Protein AF-A0A5J4QCX3-F1 (afdb_monomer_lite)

Sequence (66 aa):
IELLFLPPYSPDLNPIERVWWLMRKQITHNRWLKTMEQRVEEFEKWGRKTQPEQITRICNLIENIY

Organism: NCBI:txid433724

pLDDT: mean 90.28, std 11.97, range [41.84, 98.12]

Radius of gyration: 14.1 Å; chains: 1; bounding box: 32×28×40 Å

Foldseek 3Di:
DDDDDDDPPPVVLVLVSQVVVVLCVVQVVVDDDDDPVSVVVSSVVCVVPDDVVNSVVSSPPPDDPD

InterPro domains:
  IPR036397 Ribonuclease H superfamily [G3DSA:3.30.420.10] (1-65)
  IPR038717 Tc1-like transposase, DDE domain [PF13358] (1-37)

Structure (mmCIF, N/CA/C/O backbone):
data_AF-A0A5J4QCX3-F1
#
_entry.id   AF-A0A5J4QCX3-F1
#
loop_
_atom_site.group_PDB
_atom_site.id
_atom_site.type_symbol
_atom_site.label_atom_id
_atom_site.label_alt_id
_atom_site.label_comp_id
_atom_site.label_asym_id
_atom_site.label_entity_id
_atom_site.label_seq_id
_atom_site.pdbx_PDB_ins_code
_atom_site.Cartn_x
_atom_site.Cartn_y
_atom_site.Cartn_z
_atom_site.occupancy
_atom_site.B_iso_or_equiv
_atom_site.auth_seq_id
_atom_site.auth_comp_id
_atom_site.auth_asym_id
_atom_site.auth_atom_id
_atom_site.pdbx_PDB_model_num
ATOM 1 N N . ILE A 1 1 ? -7.218 -1.417 -24.574 1.00 85.56 1 ILE A N 1
ATOM 2 C CA . ILE A 1 1 ? -6.614 -1.943 -23.328 1.00 85.56 1 ILE A CA 1
ATOM 3 C C . ILE A 1 1 ? -5.669 -3.046 -23.753 1.00 85.56 1 ILE A C 1
ATOM 5 O O . ILE A 1 1 ? -6.102 -3.921 -24.492 1.00 85.56 1 ILE A O 1
ATOM 9 N N . GLU A 1 2 ? -4.404 -2.950 -23.368 1.00 93.88 2 GLU A N 1
ATOM 10 C CA . GLU A 1 2 ? -3.382 -3.961 -23.644 1.00 93.88 2 GLU A CA 1
ATOM 11 C C . GLU A 1 2 ? -3.117 -4.758 -22.364 1.00 93.88 2 GLU A C 1
ATOM 13 O O . GLU A 1 2 ? -3.175 -4.198 -21.267 1.00 93.88 2 GLU A O 1
ATOM 18 N N . LEU A 1 3 ? -2.888 -6.064 -22.499 1.00 93.44 3 LEU A N 1
ATOM 19 C CA . LEU A 1 3 ? -2.604 -6.951 -21.375 1.00 93.44 3 LEU A CA 1
ATOM 20 C C . LEU A 1 3 ? -1.108 -7.249 -21.333 1.00 93.44 3 LEU A C 1
ATOM 22 O O . LEU A 1 3 ? -0.549 -7.756 -22.303 1.00 93.44 3 LEU A O 1
ATOM 26 N N . LEU A 1 4 ? -0.487 -6.978 -20.188 1.00 91.19 4 LEU A N 1
ATOM 27 C CA . LEU A 1 4 ? 0.886 -7.378 -19.909 1.00 91.19 4 LEU A CA 1
ATOM 28 C C . LEU A 1 4 ? 0.867 -8.698 -19.131 1.00 91.19 4 LEU A C 1
ATOM 30 O O . LEU A 1 4 ? 0.332 -8.757 -18.022 1.00 91.19 4 LEU A O 1
ATOM 34 N N . PHE A 1 5 ? 1.444 -9.755 -19.700 1.00 93.19 5 PHE A N 1
ATOM 35 C CA . PHE A 1 5 ? 1.560 -11.047 -19.027 1.00 93.19 5 PHE A CA 1
ATOM 36 C C . PHE A 1 5 ? 2.875 -11.127 -18.259 1.00 93.19 5 PHE A C 1
ATOM 38 O O . PHE A 1 5 ? 3.943 -10.869 -18.812 1.00 93.19 5 PHE A O 1
ATOM 45 N N . LEU A 1 6 ? 2.785 -11.502 -16.986 1.00 91.62 6 LEU A N 1
ATOM 46 C CA . LEU A 1 6 ? 3.949 -11.722 -16.139 1.00 91.62 6 LEU A CA 1
ATOM 47 C C . LEU A 1 6 ? 4.359 -13.201 -16.167 1.00 91.62 6 LEU A C 1
ATOM 49 O O . LEU A 1 6 ? 3.487 -14.072 -16.264 1.00 91.62 6 LEU A O 1
ATOM 53 N N . PRO A 1 7 ? 5.665 -13.504 -16.057 1.00 95.50 7 PRO A N 1
ATOM 54 C CA . PRO A 1 7 ? 6.120 -14.866 -15.837 1.00 95.50 7 PRO A CA 1
ATOM 55 C C . PRO A 1 7 ? 5.556 -15.435 -14.521 1.00 95.50 7 PRO A C 1
ATOM 57 O O . PRO A 1 7 ? 5.219 -14.687 -13.594 1.00 95.50 7 PRO A O 1
ATOM 60 N N . PRO A 1 8 ? 5.413 -16.768 -14.430 1.00 94.19 8 PRO A N 1
ATOM 61 C CA . PRO A 1 8 ? 4.894 -17.408 -13.230 1.00 94.19 8 PRO A CA 1
ATOM 62 C C . PRO A 1 8 ? 5.809 -17.134 -12.030 1.00 94.19 8 PRO A C 1
ATOM 64 O O . PRO A 1 8 ? 7.030 -17.168 -12.154 1.00 94.19 8 PRO A O 1
ATOM 67 N N . TYR A 1 9 ? 5.204 -16.915 -10.859 1.00 90.19 9 TYR A N 1
ATOM 68 C CA . TYR A 1 9 ? 5.904 -16.666 -9.590 1.00 90.19 9 TYR A CA 1
ATOM 69 C C . TYR A 1 9 ? 6.827 -15.435 -9.578 1.00 90.19 9 TYR A C 1
ATOM 71 O O . TYR A 1 9 ? 7.789 -15.417 -8.815 1.00 90.19 9 TYR A O 1
ATOM 79 N N . SER A 1 10 ? 6.515 -14.395 -10.360 1.00 90.56 10 SER A N 1
ATOM 80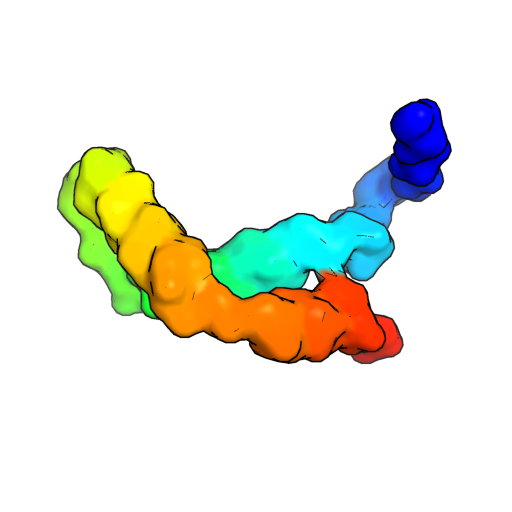 C CA . SER A 1 10 ? 7.284 -13.138 -10.390 1.00 90.56 10 SER A CA 1
ATOM 81 C C . SER A 1 10 ? 6.538 -11.951 -9.753 1.00 90.56 10 SER A C 1
A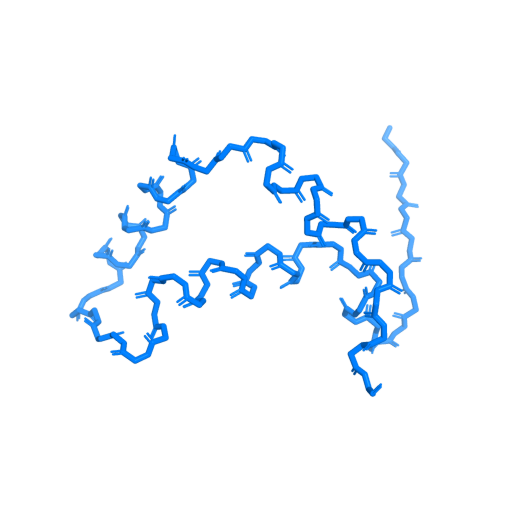TOM 83 O O . SER A 1 10 ? 6.144 -11.014 -10.454 1.00 90.56 10 SER A O 1
ATOM 85 N N . PRO A 1 11 ? 6.289 -11.967 -8.425 1.00 90.25 11 PRO A N 1
ATOM 86 C CA . PRO A 1 11 ? 5.633 -10.860 -7.723 1.00 90.25 11 PRO A CA 1
ATOM 87 C C . PRO A 1 11 ? 6.492 -9.586 -7.709 1.00 90.25 11 PRO A C 1
ATOM 89 O O . PRO A 1 11 ? 5.965 -8.483 -7.604 1.00 90.25 11 PRO A O 1
ATOM 92 N N . ASP A 1 12 ? 7.808 -9.727 -7.850 1.00 86.69 12 ASP A N 1
ATOM 93 C CA . ASP A 1 12 ? 8.783 -8.646 -7.981 1.00 86.69 12 ASP A CA 1
ATOM 94 C C . ASP A 1 12 ? 8.536 -7.770 -9.220 1.00 86.69 12 ASP A C 1
ATOM 96 O O . ASP A 1 12 ? 8.765 -6.556 -9.161 1.00 86.69 12 ASP A O 1
ATOM 100 N N . LEU A 1 13 ? 7.998 -8.369 -10.290 1.00 89.62 13 LEU A N 1
ATOM 101 C CA . LEU A 1 13 ? 7.618 -7.691 -11.530 1.00 89.62 13 LEU A CA 1
ATOM 102 C C . LEU A 1 13 ? 6.212 -7.086 -11.483 1.00 89.62 13 LEU A C 1
ATOM 104 O O . LEU A 1 13 ? 5.855 -6.329 -12.383 1.00 89.62 13 LEU A O 1
ATOM 108 N N . ASN A 1 14 ? 5.405 -7.407 -10.467 1.00 91.50 14 ASN A N 1
ATOM 109 C CA . ASN A 1 14 ? 4.049 -6.889 -10.322 1.00 91.50 14 ASN A CA 1
ATOM 110 C C . ASN A 1 14 ? 4.033 -5.653 -9.399 1.00 91.50 14 ASN A C 1
ATOM 112 O O . ASN A 1 14 ? 4.109 -5.804 -8.175 1.00 91.50 14 ASN A O 1
ATOM 116 N N . PRO A 1 15 ? 3.876 -4.418 -9.919 1.00 91.00 15 PRO A N 1
ATOM 117 C CA . PRO A 1 15 ? 4.017 -3.209 -9.104 1.00 91.00 15 PRO A CA 1
ATOM 118 C C . PRO A 1 15 ? 3.022 -3.125 -7.938 1.00 91.00 15 PRO A C 1
ATOM 120 O O . PRO A 1 15 ? 3.331 -2.530 -6.904 1.00 91.00 15 PRO A O 1
ATOM 123 N N . ILE A 1 16 ? 1.845 -3.755 -8.059 1.00 92.81 16 ILE A N 1
ATOM 124 C CA . ILE A 1 16 ? 0.825 -3.747 -7.001 1.00 92.81 16 ILE A CA 1
ATOM 125 C C . ILE A 1 16 ? 1.295 -4.452 -5.721 1.00 92.81 16 ILE A C 1
ATOM 127 O O . ILE A 1 16 ? 0.921 -4.036 -4.626 1.00 92.81 16 ILE A O 1
ATOM 131 N N . GLU A 1 17 ? 2.171 -5.456 -5.824 1.00 94.25 17 GLU A N 1
ATOM 132 C CA . GLU A 1 17 ? 2.700 -6.187 -4.665 1.00 94.25 17 GLU A CA 1
ATOM 133 C C . GLU A 1 17 ? 3.478 -5.251 -3.731 1.00 94.25 17 GLU A C 1
ATOM 135 O O . GLU A 1 17 ? 3.390 -5.342 -2.503 1.00 94.25 17 GLU A O 1
ATOM 140 N N . ARG A 1 18 ? 4.180 -4.268 -4.307 1.00 92.00 18 ARG A N 1
ATOM 141 C CA . ARG A 1 18 ? 4.924 -3.241 -3.563 1.00 92.00 18 ARG A CA 1
ATOM 142 C C . ARG A 1 18 ? 3.988 -2.256 -2.874 1.00 92.00 18 ARG A C 1
ATOM 144 O O . ARG A 1 18 ? 4.228 -1.873 -1.727 1.00 92.00 18 ARG A O 1
ATOM 151 N N . VAL A 1 19 ? 2.896 -1.887 -3.541 1.00 94.19 19 VAL A N 1
ATOM 152 C CA . VAL A 1 19 ? 1.830 -1.059 -2.958 1.00 94.19 19 VAL A CA 1
ATOM 153 C C . VAL A 1 19 ? 1.206 -1.780 -1.763 1.00 94.19 19 VAL A C 1
ATOM 155 O O . VAL A 1 19 ? 1.089 -1.198 -0.683 1.00 94.19 19 VAL A O 1
ATOM 158 N N . TRP A 1 20 ? 0.884 -3.069 -1.905 1.00 94.69 20 TRP A N 1
ATOM 159 C CA . TRP A 1 20 ? 0.358 -3.885 -0.810 1.00 94.69 20 TRP A CA 1
ATOM 160 C C . TRP A 1 20 ? 1.350 -4.040 0.336 1.00 94.69 20 TRP A C 1
ATOM 162 O O . TRP A 1 20 ? 0.954 -3.970 1.501 1.00 94.69 20 TRP A O 1
ATOM 172 N N . TRP A 1 21 ? 2.636 -4.222 0.034 1.00 93.62 21 TRP A N 1
ATOM 173 C CA . TRP A 1 21 ? 3.682 -4.250 1.050 1.00 93.62 21 TRP A CA 1
ATOM 174 C C . TRP A 1 21 ? 3.726 -2.944 1.851 1.00 93.62 21 TRP A C 1
ATOM 176 O O . TRP A 1 21 ? 3.697 -2.993 3.083 1.00 93.62 21 TRP A O 1
ATOM 186 N N . LEU A 1 22 ? 3.728 -1.785 1.183 1.00 94.19 22 LEU A N 1
ATOM 187 C CA . LEU A 1 22 ? 3.737 -0.481 1.851 1.00 94.19 22 LEU A CA 1
ATOM 188 C C . LEU A 1 22 ? 2.484 -0.290 2.715 1.00 94.19 22 LEU A C 1
ATOM 190 O O . LEU A 1 22 ? 2.592 0.091 3.881 1.00 94.19 22 LEU A O 1
ATOM 194 N N . MET A 1 23 ? 1.311 -0.605 2.165 1.00 95.56 23 MET A N 1
ATOM 195 C CA . MET A 1 23 ? 0.031 -0.532 2.867 1.00 95.56 23 MET A CA 1
ATOM 196 C C . MET A 1 23 ? 0.046 -1.395 4.140 1.00 95.56 23 MET A C 1
ATOM 198 O O . MET A 1 23 ? -0.244 -0.904 5.233 1.00 95.56 23 MET A O 1
ATOM 202 N N . ARG A 1 24 ? 0.474 -2.664 4.042 1.00 95.56 24 ARG A N 1
ATOM 203 C CA . ARG A 1 24 ? 0.608 -3.557 5.208 1.00 95.56 24 ARG A CA 1
ATOM 204 C C . ARG A 1 24 ? 1.619 -3.028 6.221 1.00 95.56 24 ARG A C 1
ATOM 206 O O . ARG A 1 24 ? 1.340 -3.071 7.418 1.00 95.56 24 ARG A O 1
ATOM 213 N N . LYS A 1 25 ? 2.764 -2.511 5.762 1.00 94.94 25 LYS A N 1
ATOM 214 C CA . LYS A 1 25 ? 3.808 -1.931 6.622 1.00 94.94 25 LYS A CA 1
ATOM 215 C C . LYS A 1 25 ? 3.287 -0.756 7.450 1.00 94.94 25 LYS A C 1
ATOM 217 O O . LYS A 1 25 ? 3.706 -0.593 8.591 1.00 94.94 25 LYS A O 1
ATOM 222 N N . GLN A 1 26 ? 2.380 0.047 6.901 1.00 94.81 26 GLN A N 1
ATOM 223 C CA . GLN A 1 26 ? 1.838 1.212 7.601 1.00 94.81 26 GLN A CA 1
ATOM 224 C C . GLN A 1 26 ? 0.657 0.879 8.521 1.00 94.81 26 GLN A C 1
ATOM 226 O O . GLN A 1 26 ? 0.494 1.531 9.552 1.00 94.81 26 GLN A O 1
ATOM 231 N N . ILE A 1 27 ? -0.149 -0.126 8.171 1.00 96.25 27 ILE A N 1
ATOM 232 C CA . ILE A 1 27 ? -1.467 -0.321 8.792 1.00 96.25 27 ILE A CA 1
ATOM 233 C C . ILE A 1 27 ? -1.512 -1.555 9.692 1.00 96.25 27 ILE A C 1
ATOM 235 O O . ILE A 1 27 ? -1.994 -1.467 10.816 1.00 96.25 27 ILE A O 1
ATOM 239 N N . THR A 1 28 ? -1.003 -2.700 9.228 1.00 96.38 28 THR A N 1
ATOM 240 C CA . THR A 1 28 ? -1.165 -3.995 9.920 1.00 96.38 28 THR A CA 1
ATOM 241 C C . THR A 1 28 ? 0.128 -4.539 10.519 1.00 96.38 28 THR A C 1
ATOM 243 O O . THR A 1 28 ? 0.091 -5.450 11.342 1.00 96.38 28 THR A O 1
ATOM 246 N N . HIS A 1 29 ? 1.290 -4.031 10.107 1.00 96.12 29 HIS A N 1
ATOM 247 C CA . HIS A 1 29 ? 2.567 -4.475 10.652 1.00 96.12 29 HIS A CA 1
ATOM 248 C C . HIS A 1 29 ? 2.673 -4.086 12.131 1.00 96.12 29 HIS A C 1
ATOM 250 O O . HIS A 1 29 ? 2.656 -2.903 12.469 1.00 96.12 29 HIS A O 1
ATOM 256 N N . ASN A 1 30 ? 2.758 -5.097 13.001 1.00 96.25 30 ASN A N 1
ATOM 257 C CA . ASN A 1 30 ? 2.784 -4.966 14.463 1.00 96.25 30 ASN A CA 1
ATOM 258 C C . ASN A 1 30 ? 1.603 -4.171 15.046 1.00 96.25 30 ASN A C 1
ATOM 260 O O . ASN A 1 30 ? 1.715 -3.567 16.110 1.00 96.25 30 ASN A O 1
ATOM 264 N N . ARG A 1 31 ? 0.464 -4.155 14.344 1.00 95.00 31 ARG A N 1
ATOM 265 C CA . ARG A 1 31 ? -0.750 -3.444 14.752 1.00 95.00 31 ARG A CA 1
ATOM 266 C C . ARG A 1 31 ? -1.945 -4.362 14.576 1.00 95.00 31 ARG A C 1
ATOM 268 O O . ARG A 1 31 ? -2.200 -4.864 13.482 1.00 95.00 31 ARG A O 1
ATOM 275 N N . TRP A 1 32 ? -2.674 -4.585 15.662 1.00 94.50 32 TRP A N 1
ATOM 276 C CA . TRP A 1 32 ? -3.896 -5.376 15.628 1.00 94.50 32 TRP A CA 1
ATOM 277 C C . TRP A 1 32 ? -5.108 -4.485 15.346 1.00 94.50 32 TRP A C 1
ATOM 279 O O . TRP A 1 32 ? -5.233 -3.396 15.901 1.00 94.50 32 TRP A O 1
ATOM 289 N N . LEU A 1 33 ? -6.001 -4.972 14.485 1.00 95.88 33 LEU A N 1
ATOM 290 C CA . LEU A 1 33 ? -7.282 -4.351 14.152 1.00 95.88 33 LEU A CA 1
ATOM 291 C C . LEU A 1 33 ? -8.379 -5.346 14.506 1.00 95.88 33 LEU A C 1
ATOM 293 O O . LEU A 1 33 ? -8.273 -6.524 14.154 1.00 95.88 33 LEU A O 1
ATOM 297 N N . LYS A 1 34 ? -9.404 -4.879 15.221 1.00 96.19 34 LYS A N 1
ATOM 298 C CA . LYS A 1 34 ? -10.374 -5.755 15.885 1.00 96.19 34 LYS A CA 1
ATOM 299 C C . LYS A 1 34 ? -11.341 -6.409 14.905 1.00 96.19 34 LYS A C 1
ATOM 301 O O . LYS A 1 34 ? -11.746 -7.545 15.134 1.00 96.19 34 LYS A O 1
ATOM 306 N N . THR A 1 35 ? -11.716 -5.705 13.840 1.00 98.00 35 THR A N 1
ATOM 307 C CA . THR A 1 35 ? -12.685 -6.195 12.853 1.00 98.00 35 THR A CA 1
ATOM 308 C C . THR A 1 35 ? -12.201 -5.983 11.422 1.00 98.00 35 THR A C 1
ATOM 310 O O . THR A 1 35 ? -11.240 -5.247 11.170 1.00 98.00 35 THR A O 1
ATOM 313 N N . MET A 1 36 ? -12.859 -6.652 10.473 1.00 96.94 36 MET A N 1
ATOM 314 C CA . MET A 1 36 ? -12.567 -6.473 9.052 1.00 96.94 36 MET A CA 1
ATOM 315 C C . MET A 1 36 ? -12.939 -5.062 8.590 1.00 96.94 36 MET A C 1
ATOM 317 O O . MET A 1 36 ? -12.183 -4.442 7.852 1.00 96.94 36 MET A O 1
ATOM 321 N N . GLU A 1 37 ? -14.054 -4.528 9.080 1.00 98.12 37 GLU A N 1
ATOM 322 C CA . GLU A 1 37 ? -14.558 -3.196 8.736 1.00 98.12 37 GLU A CA 1
ATOM 323 C C . GLU A 1 37 ? -13.550 -2.121 9.145 1.00 98.12 37 GLU A C 1
ATOM 325 O O . GLU A 1 37 ? -13.214 -1.259 8.340 1.00 98.12 37 GLU A O 1
ATOM 330 N N . GLN A 1 38 ? -12.974 -2.237 10.349 1.00 97.69 38 GLN A N 1
ATOM 331 C CA . GLN A 1 38 ? -11.894 -1.350 10.790 1.00 97.69 38 GLN A CA 1
ATOM 332 C C . GLN A 1 38 ? -10.677 -1.428 9.864 1.00 97.69 38 GLN A C 1
ATOM 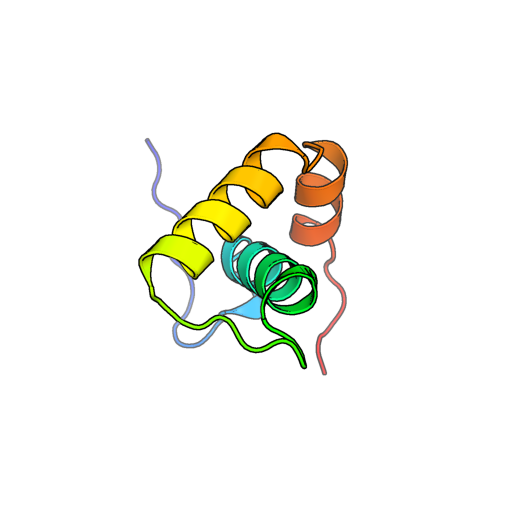334 O O . GLN A 1 38 ? -10.049 -0.416 9.568 1.00 97.69 38 GLN A O 1
ATOM 339 N N . ARG A 1 39 ? -10.331 -2.626 9.380 1.00 96.62 39 ARG A N 1
ATOM 340 C CA . ARG A 1 39 ? -9.213 -2.798 8.445 1.00 96.62 39 ARG A CA 1
ATOM 341 C C . ARG A 1 39 ? -9.483 -2.149 7.096 1.00 96.62 39 ARG A C 1
ATOM 343 O O . ARG A 1 39 ? -8.594 -1.477 6.580 1.00 96.62 39 ARG A O 1
ATOM 350 N N . VAL A 1 40 ? -10.683 -2.323 6.552 1.00 97.44 40 VAL A N 1
ATOM 351 C CA . VAL A 1 40 ? -11.097 -1.668 5.305 1.00 97.44 40 VAL A CA 1
ATOM 352 C C . VAL A 1 40 ? -11.068 -0.149 5.470 1.00 97.44 40 VAL A C 1
ATOM 354 O O . VAL A 1 40 ? -10.482 0.537 4.638 1.00 97.44 40 VAL A O 1
ATOM 357 N N . GLU A 1 41 ? -11.596 0.377 6.577 1.00 97.94 41 GLU A N 1
ATOM 358 C CA . GLU A 1 41 ? -11.603 1.815 6.851 1.00 97.94 41 GLU A CA 1
ATOM 359 C C . GLU A 1 41 ? -10.181 2.401 6.913 1.00 97.94 41 GLU A C 1
ATOM 361 O O . GLU A 1 41 ? -9.905 3.444 6.313 1.00 97.94 41 GLU A O 1
ATOM 366 N N . GLU A 1 42 ? -9.251 1.726 7.594 1.00 97.62 42 GLU A N 1
ATOM 367 C CA . GLU A 1 42 ? -7.852 2.161 7.645 1.00 97.62 42 GLU A CA 1
ATOM 368 C C . GLU A 1 42 ? -7.167 2.081 6.270 1.00 97.62 42 GLU A C 1
ATOM 370 O O . GLU A 1 42 ? -6.400 2.981 5.918 1.00 97.62 42 GLU A O 1
ATOM 375 N N . PHE A 1 43 ? -7.478 1.066 5.454 1.00 96.81 43 PHE A N 1
ATOM 376 C CA . PHE A 1 43 ? -6.976 0.956 4.076 1.00 96.81 43 PHE A CA 1
ATOM 377 C C . PHE A 1 43 ? -7.492 2.092 3.188 1.00 96.81 43 PHE A C 1
ATOM 379 O O . PHE A 1 43 ? -6.720 2.693 2.440 1.00 96.81 43 PHE A O 1
ATOM 386 N N . GLU A 1 44 ? -8.765 2.459 3.312 1.00 97.31 44 GLU A N 1
ATOM 387 C CA . GLU A 1 44 ? -9.318 3.599 2.588 1.00 97.31 44 GLU A CA 1
ATOM 388 C C . GLU A 1 44 ? -8.722 4.935 3.044 1.00 97.31 44 GLU A C 1
ATOM 390 O O . GLU A 1 44 ? -8.389 5.788 2.217 1.00 97.31 44 GLU A O 1
ATOM 395 N N . LYS A 1 45 ? -8.570 5.140 4.361 1.00 97.38 45 LYS A N 1
ATOM 396 C CA . LYS A 1 45 ? -7.913 6.337 4.911 1.00 97.38 45 LYS A CA 1
ATOM 397 C C . LYS A 1 45 ? -6.490 6.457 4.385 1.00 97.38 45 LYS A C 1
ATOM 399 O O . LYS A 1 45 ? -6.064 7.561 4.054 1.00 97.38 45 LYS A O 1
ATOM 404 N N . TRP A 1 46 ? -5.769 5.344 4.305 1.00 96.56 46 TRP A N 1
ATOM 405 C CA . TRP A 1 46 ? -4.440 5.302 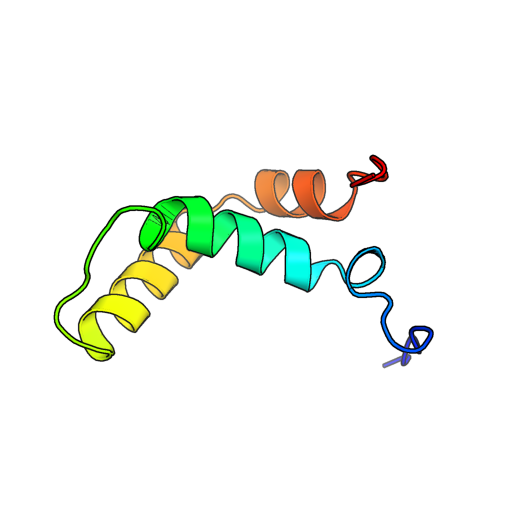3.716 1.00 96.56 46 TRP A CA 1
ATOM 406 C C . TRP A 1 46 ? -4.464 5.664 2.230 1.00 96.56 46 TRP A C 1
ATOM 408 O O . TRP A 1 46 ? -3.705 6.539 1.819 1.00 96.56 46 TRP A O 1
ATOM 418 N N . GLY A 1 47 ? -5.381 5.091 1.446 1.00 95.12 47 GLY A N 1
ATOM 419 C CA . GLY A 1 47 ? -5.536 5.415 0.025 1.00 95.12 47 GLY A CA 1
ATOM 420 C C . GLY A 1 47 ? -5.821 6.900 -0.224 1.00 95.12 47 GLY A C 1
ATOM 421 O O . GLY A 1 47 ? -5.234 7.491 -1.122 1.00 95.12 47 GLY A O 1
ATOM 422 N N . ARG A 1 48 ? -6.644 7.537 0.623 1.00 95.94 48 ARG A N 1
ATOM 423 C CA . ARG A 1 48 ? -6.939 8.982 0.548 1.00 95.94 48 ARG A CA 1
ATOM 424 C C . ARG A 1 48 ? -5.760 9.882 0.937 1.00 95.94 48 ARG A C 1
ATOM 426 O O . ARG A 1 48 ? -5.712 11.026 0.503 1.00 95.94 48 ARG A O 1
ATOM 433 N N . LYS A 1 49 ? -4.852 9.401 1.790 1.00 94.88 49 LYS A N 1
ATOM 434 C CA . LYS A 1 49 ? -3.690 10.164 2.287 1.00 94.88 49 LYS A CA 1
ATOM 435 C C . LYS A 1 49 ? -2.419 9.941 1.471 1.00 94.88 49 LYS A C 1
ATOM 437 O O . LYS A 1 49 ? -1.473 10.709 1.611 1.00 94.88 49 LYS A O 1
ATOM 442 N N . THR A 1 50 ? -2.356 8.853 0.710 1.00 94.44 50 THR A N 1
ATOM 443 C CA . THR A 1 50 ? -1.142 8.461 -0.003 1.00 94.44 50 THR A CA 1
ATOM 444 C C . THR A 1 50 ? -0.989 9.295 -1.261 1.00 94.44 50 THR A C 1
ATOM 446 O O . THR A 1 50 ? -1.877 9.325 -2.109 1.00 94.44 50 THR A O 1
ATOM 449 N N . GLN A 1 51 ? 0.160 9.952 -1.392 1.00 92.88 51 GLN A N 1
ATOM 450 C CA . GLN A 1 51 ? 0.432 10.806 -2.537 1.00 92.88 51 GLN A CA 1
ATOM 451 C C . GLN A 1 51 ? 0.821 9.971 -3.769 1.00 92.88 51 GLN A C 1
ATOM 453 O O . GLN A 1 51 ? 1.579 9.000 -3.627 1.00 92.88 51 GLN A O 1
ATOM 458 N N . PRO A 1 52 ? 0.375 10.343 -4.984 1.00 92.19 52 PRO A N 1
ATOM 459 C CA . PRO A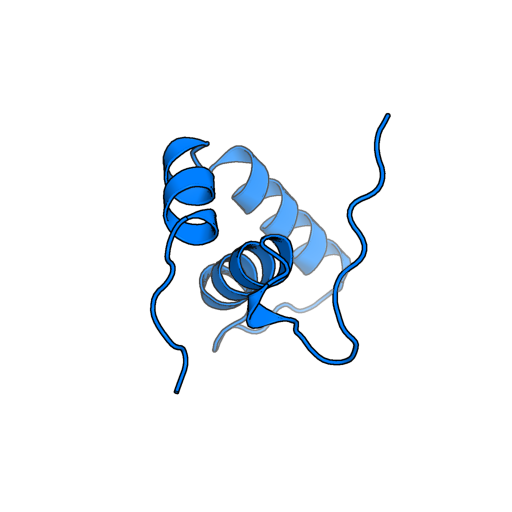 1 52 ? 0.723 9.630 -6.213 1.00 92.19 52 PRO A CA 1
ATOM 460 C C . PRO A 1 52 ? 2.234 9.469 -6.417 1.00 92.19 52 PRO A C 1
ATOM 462 O O . PRO A 1 52 ? 2.693 8.421 -6.866 1.00 92.19 52 PRO A O 1
ATOM 465 N N . GLU A 1 53 ? 3.031 10.459 -6.017 1.00 92.69 53 GLU A N 1
ATOM 466 C CA . GLU A 1 53 ? 4.490 10.431 -6.140 1.00 92.69 53 GLU A CA 1
ATOM 467 C C . GLU A 1 53 ? 5.114 9.317 -5.289 1.00 92.69 53 GLU A C 1
ATOM 469 O O . GLU A 1 53 ? 6.104 8.705 -5.692 1.00 92.69 53 GLU A O 1
ATOM 474 N N . GLN A 1 54 ? 4.523 9.012 -4.128 1.00 90.12 54 GLN A N 1
ATOM 475 C CA . GLN A 1 54 ? 4.973 7.907 -3.282 1.00 90.12 54 GLN A CA 1
ATOM 476 C C . GLN A 1 54 ? 4.721 6.563 -3.966 1.00 90.12 54 GLN A C 1
ATOM 478 O O . GLN A 1 54 ? 5.603 5.707 -3.934 1.00 90.12 54 GLN A O 1
ATOM 483 N N . ILE A 1 55 ? 3.560 6.402 -4.613 1.00 92.56 55 ILE A N 1
ATOM 484 C CA . ILE A 1 55 ? 3.203 5.191 -5.366 1.00 92.56 55 ILE A CA 1
ATOM 485 C C . ILE A 1 55 ? 4.131 5.014 -6.568 1.00 92.56 55 ILE A C 1
ATOM 487 O O . ILE A 1 55 ? 4.745 3.961 -6.723 1.00 92.56 55 ILE A O 1
ATOM 491 N N . THR A 1 56 ? 4.311 6.060 -7.374 1.00 91.38 56 THR A N 1
ATOM 492 C CA . THR A 1 56 ? 5.216 6.033 -8.530 1.00 91.38 56 THR A CA 1
ATOM 493 C C . THR A 1 56 ? 6.635 5.672 -8.111 1.00 91.38 56 THR A C 1
ATOM 495 O O . THR A 1 56 ? 7.268 4.818 -8.730 1.00 91.38 56 THR A O 1
ATOM 498 N N . ARG A 1 57 ? 7.126 6.262 -7.013 1.00 90.69 57 ARG A N 1
ATOM 499 C CA . ARG A 1 57 ? 8.453 5.947 -6.487 1.00 90.69 57 ARG A CA 1
ATOM 500 C C . ARG A 1 57 ? 8.574 4.470 -6.130 1.00 90.69 57 ARG A C 1
ATOM 502 O O . ARG A 1 57 ? 9.531 3.851 -6.573 1.00 90.69 57 ARG A O 1
ATOM 509 N N . ILE A 1 58 ? 7.640 3.897 -5.366 1.00 89.25 58 ILE A N 1
ATOM 510 C CA . ILE A 1 58 ? 7.755 2.487 -4.954 1.00 89.25 58 ILE A CA 1
ATOM 511 C C . ILE A 1 58 ? 7.606 1.512 -6.124 1.00 89.25 58 ILE A C 1
ATOM 513 O O . ILE A 1 58 ? 8.304 0.501 -6.139 1.00 89.25 58 ILE A O 1
ATOM 517 N N . CYS A 1 59 ? 6.751 1.819 -7.102 1.00 89.62 59 CYS A N 1
ATOM 518 C CA . CYS A 1 59 ? 6.547 0.989 -8.289 1.00 89.62 59 CYS A CA 1
ATOM 519 C C . CYS A 1 59 ? 7.783 0.972 -9.200 1.00 89.62 59 CYS A C 1
ATOM 521 O O . CYS A 1 59 ? 8.068 -0.054 -9.807 1.00 89.62 59 CYS A O 1
ATOM 523 N N . ASN A 1 60 ? 8.538 2.074 -9.249 1.00 86.06 60 ASN A N 1
ATOM 524 C CA . ASN A 1 60 ? 9.731 2.214 -10.090 1.00 86.06 60 ASN A CA 1
ATOM 525 C C . ASN A 1 60 ? 11.035 1.757 -9.417 1.00 86.06 60 ASN A C 1
ATOM 527 O O . ASN A 1 60 ? 12.095 1.828 -10.037 1.00 86.06 60 ASN A O 1
ATOM 531 N N . LEU A 1 61 ? 11.006 1.323 -8.154 1.00 76.06 61 LEU A N 1
ATOM 532 C CA . LEU A 1 61 ? 12.204 0.807 -7.490 1.00 76.06 61 LEU A CA 1
ATOM 533 C C . LEU A 1 61 ? 12.599 -0.539 -8.116 1.00 76.06 61 LEU A C 1
ATOM 535 O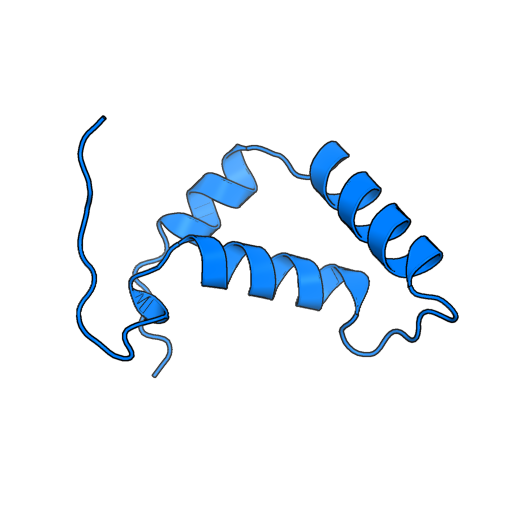 O . LEU A 1 61 ? 12.079 -1.569 -7.719 1.00 76.06 61 LEU A O 1
ATOM 539 N N . ILE A 1 62 ? 13.560 -0.577 -9.036 1.00 61.03 62 ILE A N 1
ATOM 540 C CA . ILE A 1 62 ? 14.133 -1.836 -9.560 1.00 61.03 62 ILE A CA 1
ATOM 541 C C . ILE A 1 62 ? 15.264 -2.326 -8.635 1.00 61.03 62 ILE A C 1
ATOM 543 O O . ILE A 1 62 ? 16.316 -2.769 -9.082 1.00 61.03 62 ILE A O 1
ATOM 547 N N . GLU A 1 63 ? 15.102 -2.185 -7.318 1.00 54.56 63 GLU A N 1
ATOM 548 C CA . GLU A 1 63 ? 16.063 -2.756 -6.375 1.00 54.56 63 GLU A CA 1
ATOM 549 C C . GLU A 1 63 ? 15.699 -4.213 -6.095 1.00 54.56 63 GLU A C 1
ATOM 551 O O . GLU A 1 63 ? 14.565 -4.525 -5.713 1.00 54.56 63 GLU A O 1
ATOM 556 N N . ASN A 1 64 ? 16.686 -5.078 -6.351 1.00 49.12 64 ASN A N 1
ATOM 557 C CA . ASN A 1 64 ? 16.705 -6.501 -6.048 1.00 49.12 64 ASN A CA 1
ATOM 558 C C . ASN A 1 64 ? 16.275 -6.712 -4.598 1.00 49.12 64 ASN A C 1
ATOM 560 O O . ASN A 1 64 ? 16.982 -6.328 -3.669 1.00 49.12 64 ASN A O 1
ATOM 564 N N . ILE A 1 65 ? 15.117 -7.335 -4.397 1.00 47.88 65 ILE A N 1
ATOM 565 C CA . ILE A 1 65 ? 14.746 -7.882 -3.092 1.00 47.88 65 ILE A CA 1
ATOM 566 C C . ILE A 1 65 ? 15.359 -9.289 -3.013 1.00 47.88 65 ILE A C 1
ATOM 568 O O . ILE A 1 65 ? 14.632 -10.272 -2.936 1.00 47.88 65 ILE A O 1
ATOM 572 N N . TYR A 1 66 ? 16.690 -9.359 -3.116 1.00 41.84 66 TYR A N 1
ATOM 573 C CA . TYR A 1 66 ? 17.558 -10.488 -2.769 1.00 41.84 66 TYR A CA 1
ATOM 574 C C . TYR A 1 66 ? 18.938 -9.944 -2.406 1.00 41.84 66 TYR A C 1
ATOM 576 O O . TYR A 1 66 ? 19.453 -9.105 -3.180 1.00 41.84 66 TYR A O 1
#

Secondary structure (DSSP, 8-state):
-PPPPPPTT-GGG-HHHHHHHHHHHHHTTT---SSHHHHHHHHHHHHHH--HHHHHHHHT------